Protein AF-W1J8G0-F1 (afdb_monomer)

Radius of gyration: 18.46 Å; Cα contacts (8 Å, |Δi|>4): 147; chains: 1; bounding box: 62×30×33 Å

Nearest PDB structures (foldseek):
  6guu-assembly2_B  TM=3.282E-01  e=1.271E+00  Homo sapiens
  6q3m-assembly4_D  TM=3.168E-01  e=1.516E+00  Homo sapiens
  3nqy-assembly1_A  TM=3.711E-01  e=2.035E+00  Pseudoalteromonas sp. SM9913
  3nqz-assembly1_A  TM=2.502E-01  e=2.576E+00  Pseudoalteromonas sp. SM9913

pLDDT: mean 85.54, std 17.21, range [43.38, 98.12]

Mean predicted aligned error: 9.68 Å

Secondary structure (DSSP, 8-state):
-------HHHHHHHHHHHHT------SEEEEEEEEEE-TTS-EEEEEEEE--TT-SS-TT-EEE-S--SSTTTHHHHTEEE-SS-EEEEE---

Solvent-accessible surface area (backbone atoms only — not comparable to full-atom values): 5595 Å² total; per-residue (Å²): 141,81,86,83,78,84,72,65,68,61,59,53,52,52,51,52,55,60,72,64,53,71,83,82,74,64,39,24,35,29,35,75,77,47,76,52,70,48,96,87,71,52,21,35,46,29,24,28,32,31,77,37,77,78,67,84,58,61,74,66,45,77,47,71,53,64,59,34,73,42,67,92,44,25,78,85,69,46,32,48,35,34,95,90,44,29,28,35,60,45,81,86,131

Structure (mmCIF, N/CA/C/O backbone):
data_AF-W1J8G0-F1
#
_entry.id   AF-W1J8G0-F1
#
loop_
_atom_site.group_PDB
_atom_site.id
_atom_site.type_symbol
_atom_site.label_atom_id
_atom_site.label_alt_id
_atom_site.label_comp_id
_atom_site.label_asym_id
_atom_site.label_entity_id
_atom_site.label_seq_id
_atom_site.pdbx_PDB_ins_code
_atom_site.Cartn_x
_atom_site.Cartn_y
_atom_site.Cartn_z
_atom_site.occupancy
_atom_site.B_iso_or_equiv
_atom_site.auth_seq_id
_atom_site.auth_comp_id
_atom_site.auth_asym_id
_atom_site.auth_atom_id
_atom_site.pdbx_PDB_model_num
ATOM 1 N N . MET A 1 1 ? -53.085 12.650 15.542 1.00 47.59 1 MET A N 1
ATOM 2 C CA . MET A 1 1 ? -51.862 11.824 15.618 1.00 47.59 1 MET A CA 1
ATOM 3 C C . MET A 1 1 ? -51.212 11.824 14.247 1.00 47.59 1 MET A C 1
ATOM 5 O O . MET A 1 1 ? -51.538 10.952 13.463 1.00 47.59 1 MET A O 1
ATOM 9 N N . ASN A 1 2 ? -50.336 12.787 13.954 1.00 43.38 2 ASN A N 1
ATOM 10 C CA . ASN A 1 2 ? -49.541 12.777 12.723 1.00 43.38 2 ASN A CA 1
ATOM 11 C C . ASN A 1 2 ? -48.080 12.998 13.135 1.00 43.38 2 ASN A C 1
ATOM 13 O O . ASN A 1 2 ? -47.663 14.129 13.364 1.00 43.38 2 ASN A O 1
ATOM 17 N N . ASN A 1 3 ? -47.342 11.904 13.322 1.00 49.38 3 ASN A N 1
ATOM 18 C CA . ASN A 1 3 ? -45.894 11.945 13.497 1.00 49.38 3 ASN A CA 1
ATOM 19 C C . ASN A 1 3 ? -45.259 12.036 12.105 1.00 49.38 3 ASN A C 1
ATOM 21 O O . ASN A 1 3 ? -44.971 11.016 11.486 1.00 49.38 3 ASN A O 1
ATOM 25 N N . GLU A 1 4 ? -45.065 13.255 11.608 1.00 52.09 4 GLU A N 1
ATOM 26 C CA . GLU A 1 4 ? -44.210 13.518 10.448 1.00 52.09 4 GLU A CA 1
ATOM 27 C C . GLU A 1 4 ? -42.742 13.504 10.900 1.00 52.09 4 GLU A C 1
ATOM 29 O O . GLU A 1 4 ? -42.168 14.529 11.272 1.00 52.09 4 GLU A O 1
ATOM 34 N N . PHE A 1 5 ? -42.125 12.321 10.907 1.00 51.56 5 PHE A N 1
ATOM 35 C CA . PHE A 1 5 ? -40.672 12.208 11.030 1.00 51.56 5 PHE A CA 1
ATOM 36 C C . PHE A 1 5 ? -40.026 12.616 9.699 1.00 51.56 5 PHE A C 1
ATOM 38 O O . PHE A 1 5 ? -40.121 11.913 8.697 1.00 51.56 5 PHE A O 1
ATOM 45 N N . LYS A 1 6 ? -39.373 13.784 9.688 1.00 57.50 6 LYS A N 1
ATOM 46 C CA . LYS A 1 6 ? -38.548 14.277 8.575 1.00 57.50 6 LYS A CA 1
ATOM 47 C C . LYS A 1 6 ? -37.233 13.486 8.513 1.00 57.50 6 LYS A C 1
ATOM 49 O O . LYS A 1 6 ? -36.249 13.875 9.136 1.00 57.50 6 LYS A O 1
ATOM 54 N N . GLU A 1 7 ? -37.213 12.381 7.768 1.00 55.19 7 GLU A N 1
ATOM 55 C CA . GLU A 1 7 ? -36.032 11.510 7.577 1.00 55.19 7 GLU A CA 1
ATOM 56 C C . GLU A 1 7 ? -35.039 11.987 6.487 1.00 55.19 7 GLU A C 1
ATOM 58 O O . GLU A 1 7 ? -34.063 11.311 6.169 1.00 55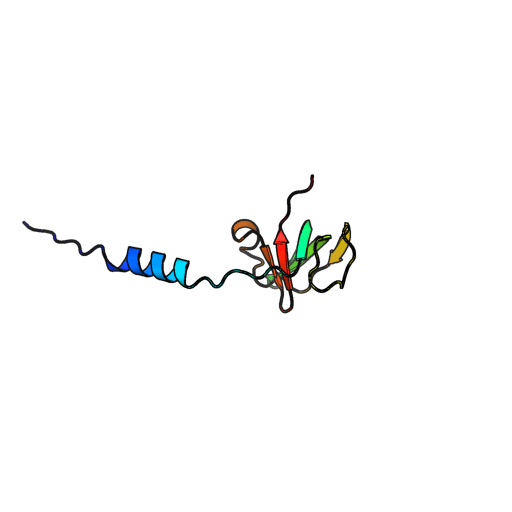.19 7 GLU A O 1
ATOM 63 N N . GLU A 1 8 ? -35.219 13.182 5.925 1.00 58.25 8 GLU A N 1
ATOM 64 C CA . GLU A 1 8 ? -34.447 13.656 4.764 1.00 58.25 8 GLU A CA 1
ATOM 65 C C . GLU A 1 8 ? -32.966 14.084 4.981 1.00 58.25 8 GLU A C 1
ATOM 67 O O . GLU A 1 8 ? -32.207 14.058 4.001 1.00 58.25 8 GLU A O 1
ATOM 72 N N . PRO A 1 9 ? -32.460 14.457 6.181 1.00 58.81 9 PRO A N 1
ATOM 73 C CA .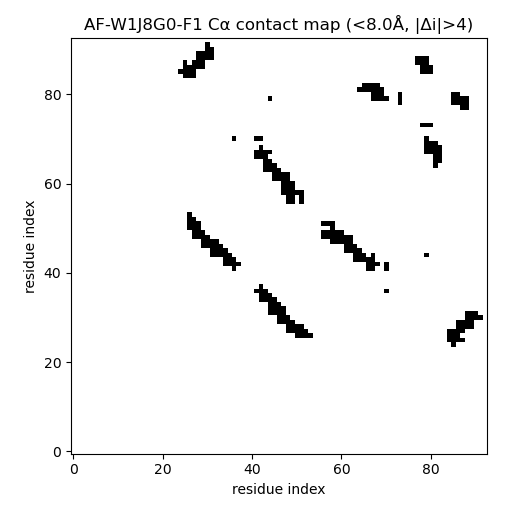 PRO A 1 9 ? -31.101 15.005 6.283 1.00 58.81 9 PRO A CA 1
ATOM 74 C C . PRO A 1 9 ? -29.984 13.945 6.237 1.00 58.81 9 PRO A C 1
ATOM 76 O O . PRO A 1 9 ? -28.879 14.247 5.783 1.00 58.81 9 PRO A O 1
ATOM 79 N N . LEU A 1 10 ? -30.240 12.701 6.664 1.00 61.53 10 LEU A N 1
ATOM 80 C CA . LEU A 1 10 ? -29.197 11.666 6.776 1.00 61.53 10 LEU A CA 1
ATOM 81 C C . LEU A 1 10 ? -28.858 11.013 5.432 1.00 61.53 10 LEU A C 1
ATOM 83 O O . LEU A 1 10 ? -27.681 10.832 5.114 1.00 61.53 10 LEU A O 1
ATOM 87 N N . LEU A 1 11 ? -29.873 10.705 4.622 1.00 59.97 11 LEU A N 1
ATOM 88 C CA . LEU A 1 11 ? -29.673 10.096 3.307 1.00 59.97 11 LEU A CA 1
ATOM 89 C C . LEU A 1 11 ? -28.976 11.070 2.349 1.00 59.97 11 LEU A C 1
ATOM 91 O O . LEU A 1 11 ? -28.027 10.700 1.659 1.00 59.97 11 LEU A O 1
ATOM 95 N N . THR A 1 12 ? -29.383 12.338 2.373 1.00 57.16 12 THR A N 1
ATOM 96 C CA . THR A 1 12 ? -28.795 13.396 1.541 1.00 57.16 12 THR A CA 1
ATOM 97 C C . THR A 1 12 ? -27.331 13.656 1.913 1.00 57.16 12 THR A C 1
ATOM 99 O O . THR A 1 12 ? -26.480 13.775 1.033 1.00 57.16 12 THR A O 1
ATOM 102 N N . ALA A 1 13 ? -26.993 13.664 3.208 1.00 58.44 13 ALA A N 1
ATOM 103 C CA . ALA A 1 13 ? -25.608 13.776 3.670 1.00 58.44 13 ALA A CA 1
ATOM 104 C C . ALA A 1 13 ? -24.755 12.553 3.284 1.00 58.44 13 ALA A C 1
ATOM 106 O O . ALA A 1 13 ? -23.603 12.706 2.876 1.00 58.44 13 ALA A O 1
ATOM 107 N N . TYR A 1 14 ? -25.321 11.345 3.364 1.00 58.16 14 TYR A N 1
ATOM 108 C CA . TYR A 1 14 ? -24.656 10.110 2.946 1.00 58.16 14 TYR A CA 1
ATOM 109 C C . TYR A 1 14 ? -24.352 10.099 1.440 1.00 58.16 14 TYR A C 1
ATOM 111 O O . TYR A 1 14 ? -23.218 9.831 1.040 1.00 58.16 14 TYR A O 1
ATOM 119 N N . ILE A 1 15 ? -25.337 10.458 0.612 1.00 59.97 15 ILE A N 1
ATOM 120 C CA . ILE A 1 15 ? -25.211 10.530 -0.850 1.00 59.97 15 ILE A CA 1
ATOM 121 C C . ILE A 1 15 ? -24.209 11.616 -1.257 1.00 59.97 15 ILE A C 1
ATOM 123 O O . ILE A 1 15 ? -23.313 11.352 -2.058 1.00 59.97 15 ILE A O 1
ATOM 127 N N . ASN A 1 16 ? -24.280 12.806 -0.655 1.00 58.09 16 ASN A N 1
ATOM 128 C CA . ASN A 1 16 ? -23.333 13.886 -0.936 1.00 58.09 16 ASN A CA 1
ATOM 129 C C . ASN A 1 16 ? -21.899 13.517 -0.525 1.00 58.09 16 ASN A C 1
ATOM 131 O O . ASN A 1 16 ? -20.957 13.845 -1.242 1.00 58.09 16 ASN A O 1
ATOM 135 N N . ASN A 1 17 ? -21.706 12.787 0.578 1.00 58.47 17 ASN A N 1
ATOM 136 C CA . ASN A 1 17 ? -20.386 12.272 0.958 1.00 58.47 17 ASN A CA 1
ATOM 137 C C . ASN A 1 17 ? -19.861 11.199 -0.007 1.00 58.47 17 ASN A C 1
ATOM 139 O O . ASN A 1 17 ? -18.653 11.128 -0.225 1.00 58.47 17 ASN A O 1
ATOM 143 N N . GLN A 1 18 ? -20.735 10.376 -0.591 1.00 57.66 18 GLN A N 1
ATOM 144 C CA . GLN A 1 18 ? -20.355 9.401 -1.619 1.00 57.66 18 GLN A CA 1
ATOM 145 C C . GLN A 1 18 ? -19.961 10.086 -2.936 1.00 57.66 18 GLN A C 1
ATOM 147 O O . GLN A 1 18 ? -18.912 9.773 -3.492 1.00 57.66 18 GLN A O 1
ATOM 152 N N . LEU A 1 19 ? -20.749 11.064 -3.394 1.00 54.12 19 LEU A N 1
ATOM 153 C CA . LEU A 1 19 ? -20.494 11.839 -4.617 1.00 54.12 19 LEU A CA 1
ATOM 154 C C . LEU A 1 19 ? -19.270 12.762 -4.511 1.00 54.12 19 LEU A C 1
ATOM 156 O O . LEU A 1 19 ? -18.621 13.035 -5.517 1.00 54.12 19 LEU A O 1
ATOM 160 N N . ASN A 1 20 ? -18.917 13.205 -3.301 1.00 54.97 20 ASN A N 1
ATOM 161 C CA . ASN A 1 20 ? -17.735 14.036 -3.052 1.00 54.97 20 ASN A CA 1
ATOM 162 C C . ASN A 1 20 ? -16.441 13.237 -2.826 1.00 54.97 20 ASN A C 1
ATOM 164 O O . ASN A 1 20 ? -15.372 13.840 -2.664 1.00 54.97 20 ASN A O 1
ATOM 168 N N . LYS A 1 21 ? -16.481 11.896 -2.830 1.00 57.94 21 LYS A N 1
ATOM 169 C CA . LYS A 1 21 ? -15.252 11.097 -2.866 1.00 57.94 21 LYS A CA 1
ATOM 170 C C . LYS A 1 21 ? -14.648 11.219 -4.257 1.00 57.94 21 LYS A C 1
ATOM 172 O O . LYS A 1 21 ? -15.007 10.485 -5.173 1.00 57.94 21 LYS A O 1
ATOM 177 N N . LYS A 1 22 ? -13.704 12.155 -4.403 1.00 63.12 22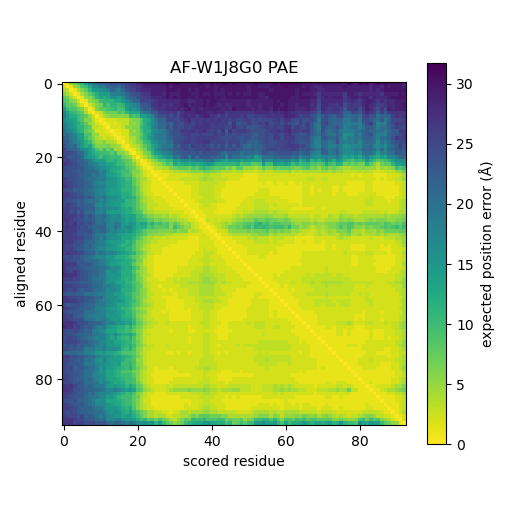 LYS A N 1
ATOM 178 C CA . LYS A 1 22 ? -12.806 12.182 -5.562 1.00 63.12 22 LYS A CA 1
ATOM 179 C C . LYS A 1 22 ? -12.290 10.758 -5.815 1.00 63.12 22 LYS A C 1
ATOM 181 O O . LYS A 1 22 ? -11.925 10.089 -4.840 1.00 63.12 22 LYS A O 1
ATOM 186 N N . PRO A 1 23 ? -12.262 10.297 -7.077 1.00 74.62 23 PRO A N 1
ATOM 187 C CA . PRO A 1 23 ? -11.719 8.988 -7.393 1.00 74.62 23 PRO A CA 1
ATOM 188 C C . PRO A 1 23 ? -10.301 8.891 -6.829 1.00 74.62 23 PRO A C 1
ATOM 190 O O . PRO A 1 23 ? -9.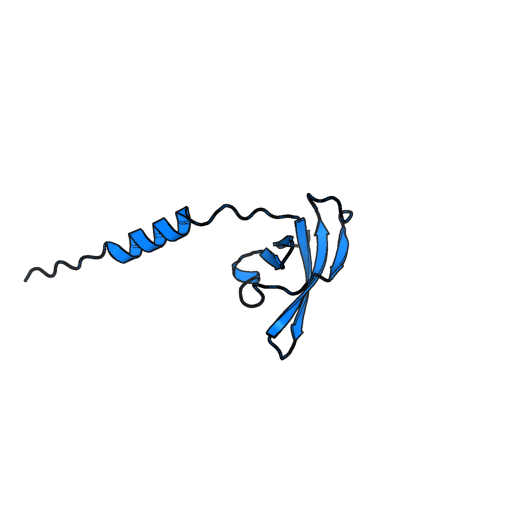495 9.814 -6.964 1.00 74.62 23 PRO A O 1
ATOM 193 N N . ILE A 1 24 ? -10.026 7.798 -6.122 1.00 82.88 24 ILE A N 1
ATOM 194 C CA . ILE A 1 24 ? -8.705 7.560 -5.554 1.00 82.88 24 ILE A CA 1
ATOM 195 C C . ILE A 1 24 ? -7.777 7.198 -6.705 1.00 82.88 24 ILE A C 1
ATOM 197 O O . ILE A 1 24 ? -7.938 6.159 -7.341 1.00 82.88 24 ILE A O 1
ATOM 201 N N . GLU A 1 25 ? -6.799 8.056 -6.965 1.00 91.38 25 GLU A N 1
ATOM 202 C CA . GLU A 1 25 ? -5.756 7.780 -7.944 1.00 91.38 25 GLU A CA 1
ATOM 203 C C . GLU A 1 25 ? -4.684 6.893 -7.311 1.00 91.38 25 GLU A C 1
ATOM 205 O O . GLU A 1 25 ? -3.871 7.333 -6.491 1.00 91.38 25 GLU A O 1
ATOM 210 N N . PHE A 1 26 ? -4.699 5.614 -7.681 1.00 96.38 26 PHE A N 1
ATOM 211 C CA . PHE A 1 26 ? -3.670 4.669 -7.270 1.00 96.38 26 PHE A CA 1
ATOM 212 C C . PHE A 1 26 ? -2.376 4.928 -8.035 1.00 96.38 26 PHE A C 1
ATOM 214 O O . PHE A 1 26 ? -2.357 5.048 -9.258 1.00 96.38 26 PHE A O 1
ATOM 221 N N . THR A 1 27 ? -1.270 4.994 -7.301 1.00 97.12 27 THR A N 1
ATOM 222 C CA . 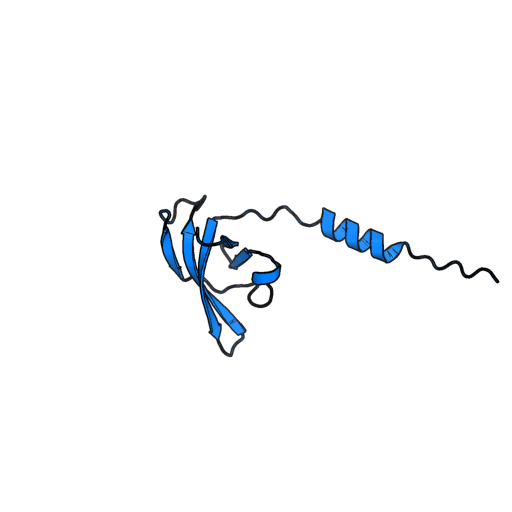THR A 1 27 ? 0.064 5.140 -7.893 1.00 97.12 27 THR A CA 1
ATOM 223 C C . THR A 1 27 ? 0.689 3.796 -8.236 1.00 97.12 27 THR A C 1
ATOM 225 O O . THR A 1 27 ? 1.543 3.741 -9.107 1.00 97.12 27 THR A O 1
ATOM 228 N N . ALA A 1 28 ? 0.294 2.739 -7.527 1.00 97.81 28 ALA A N 1
ATOM 229 C CA . ALA A 1 28 ? 0.754 1.372 -7.732 1.00 97.81 28 ALA A CA 1
ATOM 230 C C . ALA A 1 28 ? -0.228 0.392 -7.066 1.00 97.81 28 ALA A C 1
ATOM 232 O O . ALA A 1 28 ? -1.126 0.794 -6.318 1.00 97.81 28 ALA A O 1
ATOM 233 N N . GLU A 1 29 ? -0.021 -0.895 -7.288 1.00 98.12 29 GLU A N 1
ATOM 234 C CA . GLU A 1 29 ? -0.595 -1.991 -6.513 1.00 98.12 29 GLU A CA 1
ATOM 235 C C . GLU A 1 29 ? 0.447 -2.544 -5.536 1.00 98.12 29 GLU A C 1
ATOM 237 O O . GLU A 1 29 ? 1.651 -2.467 -5.787 1.00 98.12 29 GLU A O 1
ATOM 242 N N . ILE A 1 30 ? -0.012 -3.104 -4.418 1.00 98.12 30 ILE A N 1
ATOM 243 C CA . ILE A 1 30 ? 0.838 -3.803 -3.456 1.00 98.12 30 ILE A CA 1
ATOM 244 C C . ILE A 1 30 ? 0.212 -5.137 -3.053 1.00 98.12 30 ILE A C 1
ATOM 246 O O . ILE A 1 30 ? -0.944 -5.199 -2.634 1.00 98.12 30 ILE A O 1
ATOM 250 N N . GLU A 1 31 ? 0.996 -6.202 -3.168 1.00 98.00 31 GLU A N 1
ATOM 251 C CA . GLU A 1 31 ? 0.721 -7.490 -2.536 1.00 98.00 31 GLU A CA 1
ATOM 252 C C . GLU A 1 31 ? 1.342 -7.470 -1.146 1.00 98.00 31 GLU A C 1
ATOM 254 O O . GLU A 1 31 ? 2.567 -7.443 -1.012 1.00 98.00 31 GLU A O 1
ATOM 259 N N . LEU A 1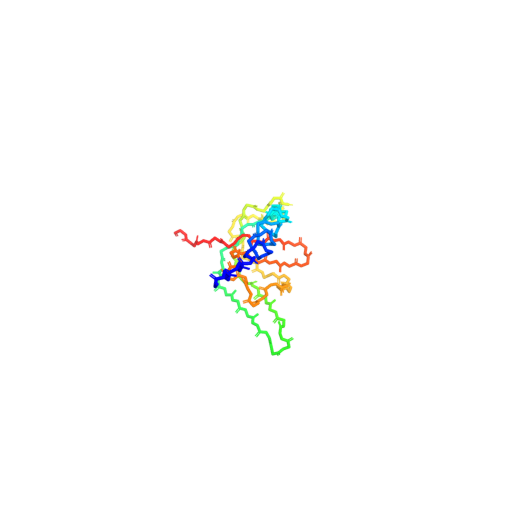 32 ? 0.504 -7.411 -0.116 1.00 97.00 32 LEU A N 1
ATOM 260 C CA . LEU A 1 32 ? 0.967 -7.296 1.261 1.00 97.00 32 LEU A CA 1
ATOM 261 C C . LEU A 1 32 ? 1.601 -8.599 1.747 1.00 97.00 32 LEU A C 1
ATOM 263 O O . LEU A 1 32 ? 0.959 -9.644 1.742 1.00 97.00 32 LEU A O 1
ATOM 267 N N . THR A 1 33 ? 2.836 -8.509 2.234 1.00 97.19 33 THR A N 1
ATOM 268 C CA . THR A 1 33 ? 3.536 -9.619 2.893 1.00 97.19 33 THR A CA 1
ATOM 269 C C . THR A 1 33 ? 3.555 -9.457 4.409 1.00 97.19 33 THR A C 1
ATOM 271 O O . THR A 1 33 ? 3.477 -10.449 5.127 1.00 97.19 33 THR A O 1
ATOM 274 N N . ASP A 1 34 ? 3.620 -8.220 4.912 1.00 96.88 34 ASP A N 1
ATOM 275 C CA . ASP A 1 34 ? 3.549 -7.913 6.344 1.00 96.88 34 ASP A CA 1
ATOM 276 C C . ASP A 1 34 ? 3.062 -6.469 6.578 1.00 96.88 34 ASP A C 1
ATOM 278 O O . ASP A 1 34 ? 3.150 -5.595 5.710 1.00 96.88 34 ASP A O 1
ATOM 282 N N . PHE A 1 35 ? 2.564 -6.193 7.779 1.00 96.88 35 PHE A N 1
ATOM 283 C CA . PHE A 1 35 ? 2.175 -4.860 8.221 1.00 96.88 35 PHE A CA 1
ATOM 284 C C . PHE A 1 35 ? 2.551 -4.665 9.690 1.00 96.88 35 PHE A C 1
ATOM 286 O O . PHE A 1 35 ? 1.952 -5.263 10.585 1.00 96.88 35 PHE A O 1
ATOM 293 N N . LYS A 1 36 ? 3.515 -3.778 9.958 1.00 96.31 36 LYS A N 1
ATOM 294 C CA . LYS A 1 36 ? 4.005 -3.521 11.320 1.00 96.31 36 LYS A CA 1
ATOM 295 C C . LYS A 1 36 ? 3.549 -2.162 11.817 1.00 96.31 36 LYS A C 1
ATOM 297 O O . LYS A 1 36 ? 3.814 -1.146 11.174 1.00 96.31 36 LYS A O 1
ATOM 302 N N . LYS A 1 37 ? 2.933 -2.151 12.999 1.00 94.88 37 LYS A N 1
ATOM 303 C CA . LYS A 1 37 ? 2.536 -0.947 13.733 1.00 94.88 37 LYS A CA 1
ATOM 304 C C . LYS A 1 37 ? 3.403 -0.802 14.986 1.00 94.88 37 LYS A C 1
ATOM 306 O O . LYS A 1 37 ? 3.512 -1.733 15.778 1.00 94.88 37 LYS A O 1
ATOM 311 N N . ALA A 1 38 ? 4.047 0.348 15.135 1.00 88.44 38 ALA A N 1
ATOM 312 C CA . ALA A 1 38 ? 4.817 0.720 16.311 1.00 88.44 38 ALA A CA 1
ATOM 313 C C . ALA A 1 38 ? 3.893 1.203 17.444 1.00 88.44 38 ALA A C 1
ATOM 315 O O . ALA A 1 38 ? 2.736 1.562 17.218 1.00 88.44 38 ALA A O 1
ATOM 316 N N . GLN A 1 39 ? 4.418 1.228 18.673 1.00 85.44 39 GLN A N 1
ATOM 317 C CA . GLN A 1 3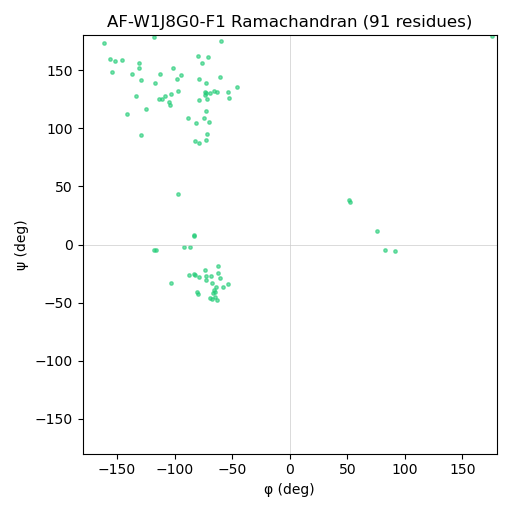9 ? 3.669 1.650 19.867 1.00 85.44 39 GLN A CA 1
ATOM 318 C C . GLN A 1 39 ? 3.195 3.110 19.805 1.00 85.44 39 GLN A C 1
ATOM 320 O O . GLN A 1 39 ? 2.198 3.457 20.426 1.00 85.44 39 GLN A O 1
ATOM 325 N N . ASP A 1 40 ? 3.870 3.951 19.021 1.00 87.38 40 ASP A N 1
ATOM 326 C CA . ASP A 1 40 ? 3.514 5.356 18.796 1.00 87.38 40 ASP A CA 1
ATOM 327 C C . ASP A 1 40 ? 2.438 5.556 17.710 1.00 87.38 40 ASP A C 1
ATOM 329 O O . ASP A 1 40 ? 2.170 6.681 17.292 1.00 87.38 40 ASP A O 1
ATOM 333 N N . GLY A 1 41 ? 1.831 4.468 17.225 1.00 84.38 41 GLY A N 1
ATOM 334 C CA . GLY A 1 41 ? 0.788 4.495 16.204 1.00 84.38 41 GLY A CA 1
ATOM 335 C C . GLY A 1 41 ? 1.307 4.591 14.769 1.00 84.38 41 GLY A C 1
ATOM 336 O O . GLY A 1 41 ? 0.509 4.481 13.838 1.00 84.38 41 GLY A O 1
ATOM 337 N N . ARG A 1 42 ? 2.621 4.736 14.545 1.00 91.25 42 ARG A N 1
ATOM 338 C CA . ARG A 1 42 ? 3.185 4.719 13.189 1.00 91.25 42 ARG A CA 1
ATOM 339 C C . ARG A 1 42 ? 3.169 3.308 12.622 1.00 91.25 42 ARG A C 1
ATOM 341 O O . ARG A 1 42 ? 3.530 2.357 13.308 1.00 91.25 42 ARG A O 1
ATOM 348 N N . ALA A 1 43 ? 2.825 3.165 11.346 1.00 96.62 43 ALA A N 1
ATOM 349 C CA . ALA A 1 43 ? 2.818 1.864 10.687 1.00 96.62 43 ALA A CA 1
ATOM 350 C C . ALA A 1 43 ? 3.557 1.867 9.349 1.00 96.62 43 ALA A C 1
ATOM 352 O O . ALA A 1 43 ? 3.625 2.891 8.666 1.00 96.62 43 ALA A O 1
ATOM 353 N N . ARG A 1 44 ? 4.104 0.708 8.973 1.00 96.88 44 ARG A N 1
ATOM 354 C CA . ARG A 1 44 ? 4.690 0.446 7.654 1.00 96.88 44 ARG A CA 1
ATOM 355 C C . ARG A 1 44 ? 4.113 -0.831 7.069 1.00 96.88 44 ARG A C 1
ATOM 357 O O . ARG A 1 44 ? 3.932 -1.816 7.785 1.00 96.88 44 ARG A O 1
ATOM 364 N N . ALA A 1 45 ? 3.888 -0.800 5.765 1.00 97.50 45 ALA A N 1
ATOM 365 C CA . ALA A 1 45 ? 3.536 -1.965 4.982 1.00 97.50 45 ALA A CA 1
ATOM 366 C C . ALA A 1 45 ? 4.778 -2.526 4.286 1.00 97.50 45 ALA A C 1
ATOM 368 O O . ALA A 1 45 ? 5.641 -1.775 3.823 1.00 97.50 45 ALA A O 1
ATOM 369 N N . PHE A 1 46 ? 4.833 -3.846 4.216 1.00 98.12 46 PHE A N 1
ATOM 370 C CA . PHE A 1 46 ? 5.827 -4.622 3.496 1.00 98.12 46 PHE A CA 1
ATOM 371 C C . PHE A 1 46 ? 5.086 -5.399 2.418 1.00 98.12 46 PHE A C 1
ATOM 373 O O . PHE A 1 46 ? 3.981 -5.896 2.655 1.00 98.12 46 PHE A O 1
ATOM 380 N N . GLY A 1 47 ? 5.663 -5.480 1.229 1.00 97.38 47 GLY A N 1
ATOM 381 C CA . GLY A 1 47 ? 4.998 -6.175 0.143 1.00 97.38 47 GLY A CA 1
ATOM 382 C C . GLY A 1 47 ? 5.733 -6.085 -1.171 1.00 97.38 47 GLY A C 1
ATOM 383 O O . GLY A 1 47 ? 6.774 -5.440 -1.271 1.00 97.38 47 GLY A O 1
ATOM 384 N N . LYS A 1 48 ? 5.158 -6.719 -2.187 1.00 98.12 48 LYS A N 1
ATOM 385 C CA . LYS A 1 48 ? 5.633 -6.630 -3.566 1.00 98.12 48 LYS A CA 1
ATOM 386 C C . LYS A 1 48 ? 4.820 -5.586 -4.318 1.00 98.12 48 LYS A C 1
ATOM 388 O O . LYS A 1 48 ? 3.593 -5.580 -4.218 1.00 98.12 48 LYS A O 1
ATOM 393 N N . VAL A 1 49 ? 5.491 -4.697 -5.039 1.00 97.88 49 VAL A N 1
ATOM 394 C CA . VAL A 1 49 ? 4.849 -3.611 -5.794 1.00 97.88 49 VAL A CA 1
ATOM 395 C C . VAL A 1 49 ? 4.602 -4.011 -7.244 1.00 97.88 49 VAL A C 1
ATOM 397 O O . VAL A 1 49 ? 5.380 -4.767 -7.820 1.00 97.88 49 VAL A O 1
ATOM 400 N N . PHE A 1 50 ? 3.509 -3.518 -7.824 1.00 97.94 50 PHE A N 1
ATOM 401 C CA . PHE A 1 50 ? 3.123 -3.790 -9.210 1.00 97.94 50 PHE A CA 1
ATOM 402 C C . PHE A 1 50 ? 2.446 -2.579 -9.837 1.00 97.94 50 PHE A C 1
ATOM 404 O O . PHE A 1 50 ? 1.904 -1.738 -9.117 1.00 97.94 50 PHE A O 1
ATOM 411 N N . ASN A 1 51 ? 2.428 -2.510 -11.167 1.00 97.12 51 ASN A N 1
ATOM 412 C CA . ASN A 1 51 ? 1.723 -1.473 -11.921 1.00 97.12 51 ASN A CA 1
ATOM 413 C C . ASN A 1 51 ? 2.079 -0.047 -11.441 1.00 97.12 51 ASN A C 1
ATOM 415 O O . ASN A 1 51 ? 1.204 0.818 -11.352 1.00 97.12 51 ASN A O 1
ATOM 419 N N . ASP A 1 52 ? 3.347 0.210 -11.080 1.00 97.38 52 ASP A N 1
ATOM 420 C CA . ASP A 1 52 ? 3.766 1.530 -10.593 1.00 97.38 52 ASP A CA 1
ATOM 421 C C . ASP A 1 52 ? 3.735 2.549 -11.735 1.00 97.38 52 ASP A C 1
ATOM 423 O O . ASP A 1 52 ? 4.623 2.599 -12.589 1.00 97.38 52 ASP A O 1
ATOM 427 N N . SER A 1 53 ? 2.724 3.418 -11.725 1.00 96.56 53 SER A N 1
ATOM 428 C CA . SER A 1 53 ? 2.501 4.422 -12.772 1.00 96.56 53 SER A CA 1
ATOM 429 C C . SER A 1 53 ? 3.643 5.433 -12.876 1.00 96.56 53 SER A C 1
ATOM 431 O O . SER A 1 53 ? 3.819 6.083 -13.906 1.00 96.56 53 SER A O 1
ATOM 433 N N . ARG A 1 54 ? 4.458 5.538 -11.820 1.00 95.50 54 ARG A N 1
ATOM 434 C CA . ARG A 1 54 ? 5.637 6.405 -11.752 1.00 95.50 54 ARG A CA 1
ATOM 435 C C . ARG A 1 54 ? 6.933 5.719 -12.183 1.00 95.50 54 ARG A C 1
ATOM 437 O O . ARG A 1 54 ? 7.962 6.387 -12.187 1.00 95.50 54 ARG A O 1
ATOM 444 N N . LYS A 1 55 ? 6.896 4.425 -12.531 1.00 95.81 55 LYS A N 1
ATOM 445 C CA . LYS A 1 55 ? 8.053 3.628 -12.978 1.00 95.81 55 LYS A CA 1
ATOM 446 C C . LYS A 1 55 ? 9.252 3.690 -12.019 1.00 95.81 55 LYS A C 1
ATOM 448 O O . LYS A 1 55 ? 10.397 3.738 -12.459 1.00 95.81 55 LYS A O 1
ATOM 453 N N . ARG A 1 56 ? 9.001 3.741 -10.707 1.00 95.19 56 ARG A N 1
ATOM 454 C CA . ARG A 1 56 ? 10.058 3.747 -9.680 1.00 95.19 56 ARG A CA 1
ATOM 455 C C . ARG A 1 56 ? 10.546 2.337 -9.378 1.00 95.19 56 ARG A C 1
ATOM 457 O O . ARG A 1 56 ? 11.674 2.177 -8.925 1.00 95.19 56 ARG A O 1
ATOM 464 N N . PHE A 1 57 ? 9.685 1.347 -9.598 1.00 96.56 57 PHE A N 1
ATOM 465 C CA . PHE A 1 57 ? 9.938 -0.056 -9.311 1.00 96.56 57 PHE A CA 1
ATOM 466 C C . PHE A 1 57 ? 9.443 -0.930 -10.460 1.00 96.56 57 PHE A C 1
ATOM 468 O O . PHE A 1 57 ? 8.437 -0.611 -11.098 1.00 96.56 57 PHE A O 1
ATOM 475 N N . GLU A 1 58 ? 10.148 -2.031 -10.694 1.00 97.56 58 GLU A N 1
ATOM 476 C CA . GLU A 1 58 ? 9.669 -3.119 -11.541 1.00 97.56 58 GLU A CA 1
ATOM 477 C C . GLU A 1 58 ? 8.624 -3.956 -10.793 1.00 97.56 58 GLU A C 1
ATOM 479 O O . GLU A 1 58 ? 8.586 -3.993 -9.558 1.00 97.56 58 GLU A O 1
ATOM 484 N N . ASP A 1 59 ? 7.773 -4.639 -11.553 1.00 98.00 59 ASP A N 1
ATOM 485 C CA . ASP A 1 59 ? 6.735 -5.503 -11.003 1.00 98.00 59 ASP A CA 1
ATOM 486 C C . ASP A 1 59 ? 7.343 -6.674 -10.217 1.00 98.00 59 ASP A C 1
ATOM 488 O O . ASP A 1 59 ? 8.220 -7.389 -10.698 1.00 98.00 59 ASP A O 1
ATOM 492 N N . GLY A 1 60 ? 6.841 -6.901 -9.003 1.00 97.25 60 GLY A N 1
ATOM 493 C CA . GLY A 1 60 ? 7.284 -7.986 -8.127 1.00 97.25 60 GLY A CA 1
ATOM 494 C C . GLY A 1 60 ? 8.404 -7.617 -7.163 1.00 97.25 60 GLY A C 1
ATOM 495 O O . GLY A 1 60 ? 8.727 -8.429 -6.296 1.00 97.25 60 GLY A O 1
ATOM 496 N N . VAL A 1 61 ? 8.956 -6.405 -7.259 1.00 98.06 61 VAL A N 1
ATOM 497 C CA . VAL A 1 61 ? 9.997 -5.925 -6.343 1.00 98.06 61 VAL A CA 1
ATOM 498 C C . VAL A 1 61 ? 9.441 -5.780 -4.927 1.00 98.06 61 VAL A C 1
ATOM 500 O O . VAL A 1 61 ? 8.386 -5.180 -4.713 1.00 98.06 61 VAL A O 1
ATOM 503 N N . GLU A 1 62 ? 10.174 -6.307 -3.947 1.00 98.12 62 GLU A N 1
ATOM 504 C CA . GLU A 1 62 ? 9.857 -6.127 -2.532 1.00 98.12 62 GLU A CA 1
ATOM 505 C C . GLU A 1 62 ? 10.173 -4.701 -2.074 1.00 98.12 62 GLU A C 1
ATOM 507 O O . GLU A 1 62 ? 11.264 -4.173 -2.300 1.00 98.12 62 GLU A O 1
ATOM 512 N N . ILE A 1 63 ? 9.211 -4.077 -1.400 1.00 97.69 63 ILE A N 1
ATOM 513 C CA . ILE A 1 63 ? 9.315 -2.722 -0.874 1.00 97.69 63 ILE A CA 1
ATOM 514 C C . ILE A 1 63 ? 8.879 -2.656 0.588 1.00 97.69 63 ILE A C 1
ATOM 516 O O . ILE A 1 63 ? 8.063 -3.441 1.076 1.00 97.69 63 ILE A O 1
ATOM 520 N N . ILE A 1 64 ? 9.388 -1.632 1.269 1.00 97.50 64 ILE A N 1
ATOM 521 C CA . ILE A 1 64 ? 8.868 -1.156 2.549 1.00 97.50 64 ILE A CA 1
ATOM 522 C C . ILE A 1 64 ? 8.307 0.236 2.295 1.00 97.50 64 ILE A C 1
ATOM 524 O O . ILE A 1 64 ? 9.013 1.116 1.795 1.00 97.50 64 ILE A O 1
ATOM 528 N N . THR A 1 65 ? 7.043 0.461 2.635 1.00 96.62 65 THR A N 1
ATOM 529 C CA . THR A 1 65 ? 6.434 1.772 2.426 1.00 96.62 65 THR A CA 1
ATOM 530 C C . THR A 1 65 ? 6.993 2.814 3.396 1.00 96.62 65 THR A C 1
ATOM 532 O O . THR A 1 65 ? 7.490 2.516 4.487 1.00 96.62 65 THR A O 1
ATOM 535 N N . PHE A 1 66 ? 6.804 4.085 3.038 1.00 94.88 66 PHE A N 1
ATOM 536 C CA . PHE A 1 66 ? 6.771 5.161 4.027 1.00 94.88 66 PHE A CA 1
ATOM 537 C C . PHE A 1 66 ? 5.641 4.944 5.048 1.00 94.88 66 PHE A C 1
ATOM 539 O O . PHE A 1 66 ? 4.831 4.020 4.921 1.00 94.88 66 PHE A O 1
ATOM 546 N N . TRP A 1 67 ? 5.588 5.816 6.058 1.00 96.44 67 TRP A N 1
ATOM 547 C CA . TRP A 1 67 ? 4.555 5.778 7.087 1.00 96.44 67 TRP A CA 1
ATOM 548 C C . TRP A 1 67 ? 3.151 5.759 6.476 1.00 96.44 67 TRP A C 1
ATOM 550 O O . TRP A 1 67 ? 2.800 6.605 5.646 1.00 96.44 67 TRP A O 1
ATOM 560 N N . VAL A 1 68 ? 2.375 4.763 6.891 1.00 97.25 68 VAL A N 1
ATOM 561 C CA . VAL A 1 68 ? 0.994 4.562 6.467 1.00 97.25 68 VAL A CA 1
ATOM 562 C C . VAL A 1 68 ? 0.102 5.524 7.241 1.00 97.25 68 VAL A C 1
ATOM 564 O O . VAL A 1 68 ? 0.110 5.543 8.468 1.00 97.25 68 VAL A O 1
ATOM 567 N N . ILE A 1 69 ? -0.659 6.330 6.507 1.00 96.75 69 ILE A N 1
ATOM 568 C CA . ILE A 1 69 ? -1.557 7.357 7.039 1.00 96.75 69 ILE A CA 1
ATOM 569 C C . ILE A 1 69 ? -2.874 6.727 7.497 1.00 96.75 69 ILE A C 1
ATOM 571 O O . ILE A 1 69 ? -3.397 7.083 8.545 1.00 96.75 69 ILE A O 1
ATOM 575 N N . ASN A 1 70 ? -3.409 5.777 6.730 1.00 95.56 70 ASN A N 1
ATOM 576 C CA . ASN A 1 70 ? -4.665 5.092 7.036 1.00 95.56 70 ASN A CA 1
ATOM 577 C C . ASN A 1 70 ? -4.430 3.745 7.741 1.00 95.56 70 ASN A C 1
ATOM 579 O O . ASN A 1 70 ? -5.043 2.739 7.402 1.00 95.56 70 ASN A O 1
ATOM 583 N N . ALA A 1 71 ? -3.515 3.709 8.715 1.00 95.62 71 ALA A N 1
ATOM 584 C CA . ALA A 1 71 ? -3.069 2.466 9.348 1.00 95.62 71 ALA A CA 1
ATOM 585 C C . ALA A 1 71 ? -4.190 1.682 10.056 1.00 95.62 71 ALA A C 1
ATOM 587 O O . ALA A 1 71 ? -4.127 0.457 10.113 1.00 95.62 71 ALA A O 1
ATOM 588 N N . GLU A 1 72 ? -5.225 2.366 10.549 1.00 94.44 72 GLU A N 1
ATOM 589 C CA . GLU A 1 72 ? -6.369 1.720 11.210 1.00 94.44 72 GLU A CA 1
ATOM 590 C C . GLU A 1 72 ? -7.420 1.200 10.223 1.00 94.44 72 GLU A C 1
ATOM 592 O O . GLU A 1 72 ? -8.160 0.275 10.545 1.00 94.44 72 GLU A O 1
ATOM 597 N N . THR A 1 73 ? -7.498 1.786 9.026 1.00 95.12 73 THR A N 1
ATOM 598 C CA . THR A 1 73 ? -8.606 1.561 8.085 1.00 95.12 73 THR A CA 1
ATOM 599 C C . THR A 1 73 ? -8.167 0.944 6.763 1.00 95.12 73 THR A C 1
ATOM 601 O O . THR A 1 73 ? -9.023 0.590 5.964 1.00 95.12 73 THR A O 1
ATOM 604 N N . TYR A 1 74 ? -6.867 0.739 6.514 1.00 95.25 74 TYR A N 1
ATOM 605 C CA . TYR A 1 74 ? -6.361 0.299 5.202 1.00 95.25 74 TYR A CA 1
ATOM 606 C C . TYR A 1 74 ? -7.030 -0.978 4.670 1.00 95.25 74 TYR A C 1
ATOM 608 O O . TYR A 1 74 ? -7.249 -1.097 3.466 1.00 95.25 74 TYR A O 1
ATOM 616 N N . LYS A 1 75 ? -7.399 -1.913 5.559 1.00 94.06 75 LYS A N 1
ATOM 617 C CA . LYS A 1 75 ? -8.112 -3.144 5.184 1.00 94.06 75 LYS A CA 1
ATOM 618 C C . LYS A 1 75 ? -9.528 -2.863 4.682 1.00 94.06 75 LYS A C 1
ATOM 620 O O . LYS A 1 75 ? -9.913 -3.393 3.650 1.00 94.06 75 LYS A O 1
ATOM 625 N N . THR A 1 76 ? -10.293 -2.032 5.393 1.00 94.94 76 THR A N 1
ATOM 626 C CA . THR A 1 76 ? -11.658 -1.653 4.987 1.00 94.94 76 THR A CA 1
ATOM 627 C C . THR A 1 76 ? -11.655 -0.691 3.804 1.00 94.94 76 THR A C 1
ATOM 629 O O . THR A 1 76 ? -12.567 -0.719 2.986 1.00 94.94 76 THR A O 1
ATOM 632 N N . ASP A 1 77 ? -10.618 0.139 3.702 1.00 93.62 77 ASP A N 1
ATOM 633 C CA . ASP A 1 77 ? -10.409 1.078 2.604 1.00 93.62 77 ASP A CA 1
ATOM 634 C C . ASP A 1 77 ? -10.000 0.360 1.305 1.00 93.62 77 ASP A C 1
ATOM 636 O O . ASP A 1 77 ? -10.246 0.873 0.214 1.00 93.62 77 ASP A O 1
ATOM 640 N N . GLY A 1 78 ? -9.362 -0.814 1.405 1.00 95.31 78 GLY A N 1
ATOM 641 C CA . GLY A 1 78 ? -8.833 -1.573 0.264 1.00 95.31 78 GLY A CA 1
ATOM 642 C C . GLY A 1 78 ? -7.534 -1.004 -0.325 1.00 95.31 78 GLY A C 1
ATOM 643 O O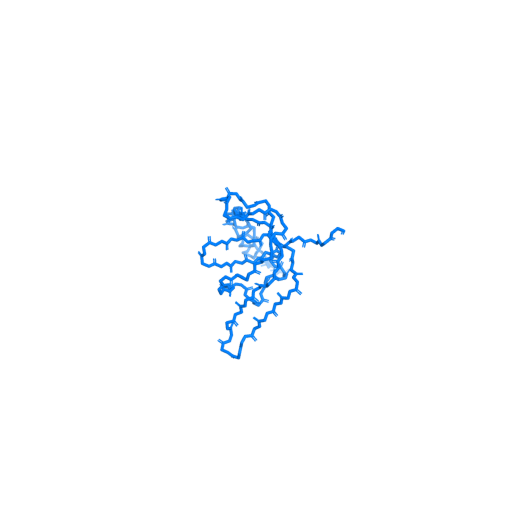 . GLY A 1 78 ? -7.109 -1.404 -1.411 1.00 95.31 78 GLY A O 1
ATOM 644 N N . TYR A 1 79 ? -6.890 -0.055 0.360 1.00 97.06 79 TYR A N 1
ATOM 645 C CA . TYR A 1 79 ? -5.653 0.581 -0.094 1.00 97.06 79 TYR A CA 1
ATOM 646 C C . TYR A 1 79 ? -4.789 1.072 1.067 1.00 97.06 79 TYR A C 1
ATOM 648 O O . TYR A 1 79 ? -5.274 1.382 2.154 1.00 97.06 79 TYR A O 1
ATOM 656 N N . ILE A 1 80 ? -3.496 1.235 0.801 1.00 97.81 80 ILE A N 1
ATOM 657 C CA . ILE A 1 80 ? -2.530 1.863 1.703 1.00 97.81 80 ILE A CA 1
ATOM 658 C C . ILE A 1 80 ? -2.199 3.259 1.199 1.00 97.81 80 ILE A C 1
ATOM 660 O O . ILE A 1 80 ? -1.703 3.436 0.088 1.00 97.81 80 ILE A O 1
ATOM 664 N N . LYS A 1 81 ? -2.425 4.265 2.039 1.00 97.25 81 LYS A N 1
ATOM 665 C CA . LYS A 1 81 ? -2.059 5.653 1.770 1.00 97.25 81 LYS A CA 1
ATOM 666 C C . LYS A 1 81 ? -0.813 6.026 2.554 1.00 97.25 81 LYS A C 1
ATOM 668 O O . LYS A 1 81 ? -0.753 5.869 3.767 1.00 97.25 81 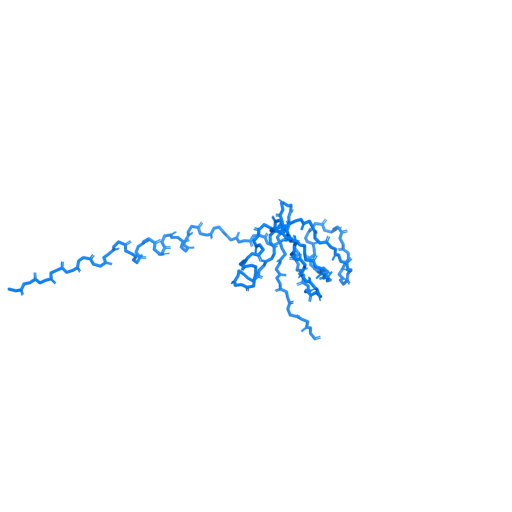LYS A O 1
ATOM 673 N N . THR A 1 82 ? 0.157 6.586 1.852 1.00 96.38 82 THR A N 1
ATOM 674 C CA . THR A 1 82 ? 1.339 7.244 2.419 1.00 96.38 82 THR A CA 1
ATOM 675 C C . THR A 1 82 ? 1.325 8.715 2.011 1.00 96.38 82 THR A C 1
ATOM 677 O O . THR A 1 82 ? 0.450 9.142 1.256 1.00 96.38 82 THR A O 1
ATOM 680 N N . GLN A 1 83 ? 2.307 9.497 2.461 1.00 93.25 83 GLN A N 1
ATOM 681 C CA . GLN A 1 83 ? 2.416 10.905 2.067 1.00 93.25 83 GLN A CA 1
ATOM 682 C C . GLN A 1 83 ? 2.530 11.088 0.543 1.00 93.25 83 GLN A C 1
ATOM 684 O O . GLN A 1 83 ? 1.952 12.021 -0.002 1.00 93.25 83 GLN A O 1
ATOM 689 N N . ASN A 1 84 ? 3.231 10.180 -0.147 1.00 91.50 84 ASN A N 1
ATOM 690 C CA . ASN A 1 84 ? 3.606 10.365 -1.553 1.00 91.50 84 ASN A CA 1
ATOM 691 C C . ASN A 1 84 ? 2.979 9.346 -2.508 1.00 91.50 84 ASN A C 1
ATOM 693 O O . ASN A 1 84 ? 3.216 9.418 -3.715 1.00 91.50 84 ASN A O 1
ATOM 697 N N . SER A 1 85 ? 2.259 8.347 -2.008 1.00 95.75 85 SER A N 1
ATOM 698 C CA . SER A 1 85 ? 1.773 7.222 -2.814 1.00 95.75 85 SER A CA 1
ATOM 699 C C . SER A 1 85 ? 0.526 6.609 -2.206 1.00 95.75 85 SER A C 1
ATOM 701 O O . SER A 1 85 ? 0.382 6.572 -0.980 1.00 95.75 85 SER A O 1
ATOM 703 N N . VAL A 1 86 ? -0.338 6.098 -3.076 1.00 97.44 86 VAL A N 1
ATOM 704 C CA . VAL A 1 86 ? -1.534 5.345 -2.709 1.00 97.44 86 VAL A CA 1
ATOM 705 C C . VAL A 1 86 ? -1.458 4.004 -3.424 1.00 97.44 86 VAL A C 1
ATOM 707 O O . VAL A 1 86 ? -1.420 3.956 -4.652 1.00 97.44 86 VAL A O 1
ATOM 710 N N . TYR A 1 87 ? -1.373 2.931 -2.648 1.00 98.00 87 TYR A N 1
ATOM 711 C CA . TYR A 1 87 ? -1.209 1.571 -3.141 1.00 98.00 87 TYR A CA 1
ATOM 712 C C . TYR A 1 87 ? -2.533 0.832 -3.031 1.00 98.00 87 TYR A C 1
ATOM 714 O O . TYR A 1 87 ? -3.046 0.677 -1.923 1.00 98.00 87 TYR A O 1
ATOM 722 N N . LYS A 1 88 ? -3.083 0.355 -4.147 1.00 97.75 88 LYS A N 1
ATOM 723 C CA . LYS A 1 88 ? -4.225 -0.563 -4.107 1.00 97.75 88 LYS A CA 1
ATOM 724 C C . LYS A 1 88 ? -3.756 -1.908 -3.554 1.00 97.75 88 LYS A C 1
ATOM 726 O O . LYS A 1 88 ? -2.748 -2.432 -4.024 1.00 97.75 88 LYS A O 1
ATOM 731 N N . ILE A 1 89 ? -4.462 -2.459 -2.572 1.00 97.56 89 ILE A N 1
ATOM 732 C CA . ILE A 1 89 ? -4.144 -3.800 -2.071 1.00 97.56 89 ILE A CA 1
ATOM 733 C C . ILE A 1 89 ? -4.612 -4.802 -3.120 1.00 97.56 89 ILE A C 1
ATOM 735 O O . ILE A 1 89 ? -5.754 -4.734 -3.584 1.00 97.56 89 ILE A O 1
ATOM 739 N N . ARG A 1 90 ? -3.718 -5.703 -3.517 1.00 95.38 90 ARG A N 1
ATOM 740 C CA . ARG A 1 90 ? -4.039 -6.817 -4.405 1.00 95.38 90 ARG A CA 1
ATOM 741 C C . ARG A 1 90 ? -3.909 -8.129 -3.641 1.00 95.38 90 ARG A C 1
ATOM 743 O O . ARG A 1 90 ? -3.031 -8.264 -2.789 1.00 95.38 90 ARG A O 1
ATOM 750 N N . GLU A 1 91 ? -4.746 -9.091 -3.995 1.00 91.06 91 GLU A N 1
ATOM 751 C CA . GLU A 1 91 ? -4.613 -10.460 -3.508 1.00 91.06 91 GLU A CA 1
ATOM 752 C C . GLU A 1 91 ? -3.505 -11.186 -4.289 1.00 91.06 91 GLU A C 1
ATOM 754 O O . GLU A 1 91 ? -3.365 -10.953 -5.500 1.00 91.06 91 GLU A O 1
ATOM 759 N N . PRO A 1 92 ? -2.713 -12.051 -3.630 1.00 82.75 92 PRO A N 1
ATOM 760 C CA . PRO A 1 92 ? -1.803 -12.946 -4.331 1.00 82.75 92 PRO A CA 1
ATOM 761 C C . PRO A 1 92 ? -2.602 -13.868 -5.266 1.00 82.75 92 PRO A C 1
ATOM 763 O O . PRO A 1 92 ? -3.725 -14.267 -4.952 1.00 82.75 92 PRO A O 1
ATOM 766 N N . LYS A 1 93 ? -2.030 -14.175 -6.432 1.00 68.06 93 LYS A N 1
ATOM 767 C CA . LYS A 1 93 ? -2.596 -15.137 -7.390 1.00 68.06 93 LYS A CA 1
ATOM 768 C C . LYS A 1 93 ? -2.077 -16.543 -7.144 1.00 68.06 93 LYS A C 1
ATOM 770 O O . LYS A 1 93 ? -0.894 -16.661 -6.754 1.00 68.06 93 LYS A O 1
#

Foldseek 3Di:
DDPPDPPPPPVVVVVVVVVPPDPDDAQWAWAFPDKDADPVRWIKTWTFIGPRNVPPDHGRDIDIDATFPPSPCCVVVQWTDDPPGIYRYDYDD

Sequence (93 aa):
MNNEFKEEPLLTAYINNQLNKKPIEFTAEIELTDFKKAQDGRARAFGKVFNDSRKRFEDGVEIITFWVINAETYKTDGYIKTQNSVYKIREPK

Organism: NCBI:txid1427517